Protein AF-A0A1S8TEP8-F1 (afdb_monomer_lite)

Organism: NCBI:txid29367

Foldseek 3Di:
DAEAEQPLFQDDPVVSVVVVVVVVVPADVVGAYEYEFAACPPVVVPNVHADDPDVQWHQDPNGIGHHDHPDDPGPYPHDD

Structure (mmCIF, N/CA/C/O backbone):
data_AF-A0A1S8TEP8-F1
#
_entry.id   AF-A0A1S8TEP8-F1
#
loop_
_atom_site.group_PDB
_atom_site.id
_atom_site.type_symbol
_atom_site.label_atom_id
_atom_site.label_alt_id
_atom_site.label_comp_id
_atom_site.label_asym_id
_atom_site.label_entity_id
_atom_site.label_seq_id
_atom_site.pdbx_PDB_ins_code
_atom_site.Cartn_x
_atom_site.Cartn_y
_atom_site.Cartn_z
_atom_site.occupancy
_atom_site.B_iso_or_equiv
_atom_site.auth_seq_id
_atom_site.auth_comp_id
_atom_site.auth_asym_id
_atom_site.auth_atom_id
_atom_site.pdbx_PDB_model_num
ATOM 1 N N . MET A 1 1 ? -13.837 -6.478 12.604 1.00 86.12 1 MET A N 1
ATOM 2 C CA . MET A 1 1 ? -12.501 -6.778 12.059 1.00 86.12 1 MET A CA 1
ATOM 3 C C . MET A 1 1 ? -12.603 -6.790 10.548 1.00 86.12 1 MET A C 1
ATOM 5 O O . MET A 1 1 ? -13.556 -7.366 10.038 1.00 86.12 1 MET A O 1
ATOM 9 N N . ILE A 1 2 ? -11.672 -6.137 9.860 1.00 89.88 2 ILE A N 1
ATOM 10 C CA . ILE A 1 2 ? -11.540 -6.155 8.399 1.00 89.88 2 ILE A CA 1
ATOM 11 C C . ILE A 1 2 ? -10.123 -6.630 8.075 1.00 89.88 2 ILE A C 1
ATOM 13 O O . ILE A 1 2 ? -9.164 -6.141 8.671 1.00 89.88 2 ILE A O 1
ATOM 17 N N . LEU A 1 3 ? -10.004 -7.580 7.149 1.00 90.44 3 LEU A N 1
ATOM 18 C CA . LEU A 1 3 ? -8.728 -8.065 6.630 1.00 90.44 3 LEU A CA 1
ATOM 19 C C . LEU A 1 3 ? -8.555 -7.553 5.199 1.00 90.44 3 LEU A C 1
ATOM 21 O O . LEU A 1 3 ? -9.403 -7.806 4.345 1.00 90.44 3 LEU A O 1
ATOM 25 N N . ALA A 1 4 ? -7.466 -6.837 4.947 1.00 88.94 4 ALA A N 1
ATOM 26 C CA . ALA A 1 4 ? -7.091 -6.352 3.627 1.00 88.94 4 ALA A CA 1
ATOM 27 C C . ALA A 1 4 ? -5.757 -6.979 3.220 1.00 88.94 4 ALA A C 1
ATOM 29 O O . ALA A 1 4 ? -4.681 -6.439 3.477 1.00 88.94 4 ALA A O 1
ATOM 30 N N . ASP A 1 5 ? -5.838 -8.163 2.628 1.00 90.19 5 ASP A N 1
ATOM 31 C CA . ASP A 1 5 ? -4.661 -8.916 2.233 1.00 90.19 5 ASP A CA 1
ATOM 32 C C . ASP A 1 5 ? -4.254 -8.598 0.794 1.00 90.19 5 ASP A C 1
ATOM 34 O O . ASP A 1 5 ? -4.966 -8.967 -0.138 1.00 90.19 5 ASP A O 1
ATOM 38 N N . LEU A 1 6 ? -3.140 -7.877 0.619 1.00 88.31 6 LEU A N 1
ATOM 39 C CA . LEU A 1 6 ? -2.567 -7.539 -0.687 1.00 88.31 6 LEU A CA 1
ATOM 40 C C . LEU A 1 6 ? -3.586 -6.924 -1.666 1.00 88.31 6 LEU A C 1
ATOM 42 O O . LEU A 1 6 ? -3.422 -7.000 -2.876 1.00 88.31 6 LEU A O 1
ATOM 46 N N . SER A 1 7 ? -4.624 -6.267 -1.153 1.00 91.50 7 SER A N 1
ATOM 47 C CA . SER A 1 7 ? -5.697 -5.681 -1.961 1.00 91.50 7 SER A CA 1
ATOM 48 C C . SER A 1 7 ? -5.599 -4.161 -2.063 1.00 91.50 7 SER A C 1
ATOM 50 O O . SER A 1 7 ? -6.043 -3.576 -3.045 1.00 91.50 7 SER A O 1
ATOM 52 N N . LEU A 1 8 ? -4.976 -3.506 -1.080 1.00 89.94 8 LEU A N 1
ATOM 53 C CA . LEU A 1 8 ? -4.848 -2.044 -1.052 1.00 89.94 8 LEU A CA 1
ATOM 54 C C . LEU A 1 8 ? -3.700 -1.518 -1.919 1.00 89.94 8 LEU A C 1
ATOM 56 O O . LEU A 1 8 ? -3.698 -0.347 -2.280 1.00 89.94 8 LEU A O 1
ATOM 60 N N . HIS A 1 9 ? -2.729 -2.362 -2.265 1.00 87.38 9 HIS A N 1
ATOM 61 C CA . HIS A 1 9 ? -1.515 -1.929 -2.954 1.00 87.38 9 HIS A CA 1
ATOM 62 C C . HIS A 1 9 ? -1.700 -1.717 -4.468 1.00 87.38 9 HIS A C 1
ATOM 64 O O . HIS A 1 9 ? -0.751 -1.339 -5.136 1.00 87.38 9 HIS A O 1
ATOM 70 N N . TYR A 1 10 ? -2.893 -1.922 -5.028 1.00 91.81 10 TYR A N 1
ATOM 71 C CA . TYR A 1 10 ? -3.176 -1.626 -6.442 1.00 91.81 10 TYR A CA 1
ATOM 72 C C . TYR A 1 10 ? -3.560 -0.164 -6.689 1.00 91.81 10 TYR A C 1
ATOM 74 O O . TYR A 1 10 ? -3.666 0.272 -7.834 1.00 91.81 10 TYR A O 1
ATOM 82 N N . PHE A 1 11 ? -3.788 0.593 -5.617 1.00 92.81 11 PHE A N 1
ATOM 83 C CA . PHE A 1 11 ? -4.281 1.958 -5.684 1.00 92.81 11 PHE A CA 1
ATOM 84 C C . PHE A 1 11 ? -3.166 2.963 -5.416 1.00 92.81 11 PHE A C 1
ATOM 86 O O . PHE A 1 11 ? -2.255 2.707 -4.624 1.00 92.81 11 PHE A O 1
ATOM 93 N N . ASP A 1 12 ? -3.286 4.143 -6.022 1.00 92.44 12 ASP A N 1
ATOM 94 C CA . ASP A 1 12 ? -2.441 5.288 -5.700 1.00 92.44 12 ASP A CA 1
ATOM 95 C C . ASP A 1 12 ? -2.618 5.724 -4.228 1.00 92.44 12 ASP A C 1
ATOM 97 O O . ASP A 1 12 ? -3.507 5.269 -3.493 1.00 92.44 12 ASP A O 1
ATOM 101 N N . ASN A 1 13 ? -1.771 6.645 -3.771 1.00 89.00 13 ASN A N 1
ATOM 102 C CA . ASN A 1 13 ? -1.766 7.104 -2.382 1.00 89.00 13 ASN A CA 1
ATOM 103 C C . ASN A 1 13 ? -3.067 7.819 -1.967 1.00 89.00 13 ASN A C 1
ATOM 105 O O . ASN A 1 13 ? -3.534 7.656 -0.836 1.00 89.00 13 ASN A O 1
ATOM 109 N N . ARG A 1 14 ? -3.656 8.634 -2.851 1.00 92.19 14 ARG A N 1
ATOM 110 C CA . ARG A 1 14 ? -4.893 9.379 -2.568 1.00 92.19 14 ARG A CA 1
ATOM 111 C C . ARG A 1 14 ? -6.064 8.411 -2.437 1.00 92.19 14 ARG A C 1
ATOM 113 O O . ARG A 1 14 ? -6.820 8.488 -1.468 1.00 92.19 14 ARG A O 1
ATOM 120 N N . THR A 1 15 ? -6.178 7.482 -3.374 1.00 95.12 15 THR A N 1
ATOM 121 C CA . THR A 1 15 ? -7.208 6.449 -3.419 1.00 95.12 15 THR A CA 1
ATOM 122 C C . THR A 1 15 ? -7.080 5.504 -2.224 1.00 95.12 15 THR A C 1
ATOM 124 O O . THR A 1 15 ? -8.059 5.302 -1.507 1.00 95.12 15 THR A O 1
ATOM 127 N N . THR A 1 16 ? -5.868 5.035 -1.903 1.00 91.81 16 THR A N 1
ATOM 128 C CA . THR A 1 16 ? -5.605 4.200 -0.716 1.00 91.81 16 THR A CA 1
ATOM 129 C C . THR A 1 16 ? -6.042 4.895 0.577 1.00 91.81 16 THR A C 1
ATOM 131 O O . THR A 1 16 ? -6.737 4.299 1.402 1.00 91.81 16 THR A O 1
ATOM 134 N N . LYS A 1 17 ? -5.700 6.180 0.759 1.00 89.81 17 LYS A N 1
ATOM 135 C CA . LYS A 1 17 ? -6.122 6.967 1.934 1.00 89.81 17 LYS A CA 1
ATOM 136 C C . LYS A 1 17 ? -7.639 7.105 2.032 1.00 89.81 17 LYS A C 1
ATOM 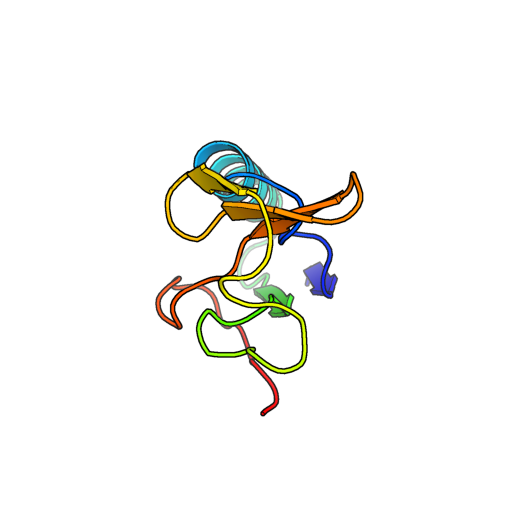138 O O . LYS A 1 17 ? -8.184 6.999 3.130 1.00 89.81 17 LYS A O 1
ATOM 143 N N . ASN A 1 18 ? -8.316 7.323 0.906 1.00 94.75 18 ASN A N 1
ATOM 144 C CA . ASN A 1 18 ? -9.774 7.400 0.867 1.00 94.75 18 ASN A CA 1
ATOM 145 C C . ASN A 1 18 ? -10.417 6.060 1.250 1.00 94.75 18 ASN A C 1
ATOM 147 O O . ASN A 1 18 ? -11.326 6.047 2.075 1.00 94.75 18 ASN A O 1
ATOM 151 N N . ILE A 1 19 ? -9.903 4.937 0.738 1.00 93.75 19 ILE A N 1
ATOM 152 C CA . ILE A 1 19 ? -10.376 3.593 1.104 1.00 93.75 19 ILE A CA 1
ATOM 153 C C . ILE A 1 19 ? -10.200 3.351 2.608 1.00 93.75 19 ILE A C 1
ATOM 155 O O . ILE A 1 19 ? -11.144 2.949 3.284 1.00 93.75 19 ILE A O 1
ATOM 159 N N . VAL A 1 20 ? -9.021 3.647 3.164 1.00 90.81 20 VAL A N 1
ATOM 160 C CA . VAL A 1 20 ? -8.757 3.485 4.606 1.00 90.81 20 VAL A CA 1
ATOM 161 C C . VAL A 1 20 ? -9.677 4.376 5.449 1.00 90.81 20 VAL A C 1
ATOM 163 O O . VAL A 1 20 ? -10.155 3.946 6.501 1.00 90.81 20 VAL A O 1
ATOM 166 N N . LYS A 1 21 ? -9.977 5.596 4.988 1.00 91.62 21 LYS A N 1
ATOM 167 C CA . LYS A 1 21 ? -10.937 6.494 5.644 1.00 91.62 21 LYS A CA 1
ATOM 168 C C . LYS A 1 21 ? -12.351 5.907 5.650 1.00 91.62 21 LYS A C 1
ATOM 170 O O . LYS A 1 21 ? -13.005 5.945 6.691 1.00 91.62 21 LYS A O 1
ATOM 175 N N . GLU A 1 22 ? -12.799 5.330 4.538 1.00 95.62 22 GLU A N 1
ATOM 176 C CA . GLU A 1 22 ? -14.112 4.684 4.454 1.00 95.62 22 GLU A CA 1
ATOM 177 C C . GLU A 1 22 ? -14.192 3.416 5.305 1.00 95.62 22 GLU A C 1
ATOM 179 O O . GLU A 1 22 ? -15.177 3.224 6.015 1.00 95.62 22 GLU A O 1
ATOM 184 N N . ILE A 1 23 ? -13.128 2.606 5.338 1.00 91.94 23 ILE A N 1
ATOM 185 C CA . ILE A 1 23 ? -13.013 1.467 6.258 1.00 91.94 23 ILE A CA 1
ATOM 186 C C . ILE A 1 23 ? -13.157 1.949 7.706 1.00 91.94 23 ILE A C 1
ATOM 188 O O . ILE A 1 23 ? -13.971 1.419 8.460 1.00 91.94 23 ILE A O 1
ATOM 192 N N . ARG A 1 24 ? -12.423 3.000 8.091 1.00 89.12 24 ARG A N 1
ATOM 193 C CA . ARG A 1 24 ? -12.516 3.592 9.432 1.00 89.12 24 ARG A CA 1
ATOM 194 C C . ARG A 1 24 ? -13.926 4.099 9.750 1.00 89.12 24 ARG A C 1
ATOM 196 O O . ARG A 1 24 ? -14.352 3.955 10.889 1.00 89.12 24 ARG A O 1
ATOM 203 N N . ARG A 1 25 ? -14.647 4.670 8.778 1.00 94.19 25 ARG A N 1
ATOM 204 C CA . ARG A 1 25 ? -16.020 5.172 8.963 1.00 94.19 25 ARG A CA 1
ATOM 205 C C . ARG A 1 25 ? -17.012 4.061 9.322 1.00 94.19 25 ARG A C 1
ATOM 207 O O . ARG A 1 25 ? -17.949 4.322 10.069 1.00 94.19 25 ARG A O 1
ATOM 214 N N . VAL A 1 26 ? -16.831 2.853 8.783 1.00 94.19 26 VAL A N 1
ATOM 215 C CA . VAL A 1 26 ? -17.761 1.722 8.980 1.00 94.19 26 VAL A CA 1
ATOM 216 C C . VAL A 1 26 ? -17.326 0.739 10.071 1.00 94.19 26 VAL A C 1
ATOM 218 O O . VAL A 1 26 ? -18.097 -0.147 10.443 1.00 94.19 26 VAL A O 1
ATOM 221 N N . LEU A 1 27 ? -16.103 0.865 10.593 1.00 91.00 27 LEU A N 1
ATOM 222 C CA . LEU A 1 27 ? -15.646 0.054 11.716 1.00 91.00 27 LEU A CA 1
ATOM 223 C C . LEU A 1 27 ? -16.455 0.385 12.978 1.00 91.00 27 LEU A C 1
ATOM 225 O O . LEU A 1 27 ? -16.648 1.544 13.339 1.00 91.00 27 LEU A O 1
ATOM 229 N N . LYS A 1 28 ? -16.902 -0.664 13.674 1.00 91.50 28 LYS A N 1
ATOM 230 C CA . LYS A 1 28 ? -17.468 -0.549 15.024 1.00 91.50 28 LYS A CA 1
ATOM 231 C C . LYS A 1 28 ? -16.400 -0.021 16.000 1.00 91.50 28 LYS A C 1
ATOM 233 O O . LYS A 1 28 ? -15.210 -0.184 15.710 1.00 91.50 28 LYS A O 1
ATOM 238 N N . PRO A 1 29 ? -16.791 0.538 17.162 1.00 89.12 29 PRO A N 1
ATOM 239 C CA . PRO A 1 29 ? -15.857 0.770 18.265 1.00 89.12 29 PRO A CA 1
ATOM 240 C C . PRO A 1 29 ? -15.004 -0.480 18.530 1.00 89.12 29 PRO A C 1
ATOM 242 O O . PRO A 1 29 ? -15.512 -1.597 18.421 1.00 89.12 29 PRO A O 1
ATOM 245 N N . GLU A 1 30 ? -13.710 -0.293 18.794 1.00 87.69 30 GLU A N 1
ATOM 246 C CA . GLU A 1 30 ? -12.704 -1.367 18.936 1.00 87.69 30 GLU A CA 1
ATOM 247 C C . GLU A 1 30 ? -12.490 -2.259 17.692 1.00 87.69 30 GLU A C 1
ATOM 249 O O . GLU A 1 30 ? -11.781 -3.265 17.725 1.00 87.69 30 GLU A O 1
ATOM 254 N N . GLY A 1 31 ? -13.077 -1.905 16.547 1.00 88.06 31 GLY A N 1
ATOM 255 C CA . GLY A 1 31 ? -12.850 -2.599 15.289 1.00 88.06 31 GLY A CA 1
ATOM 256 C C . GLY A 1 31 ? -11.449 -2.335 14.732 1.00 88.06 31 GLY A C 1
ATOM 257 O O . GLY A 1 31 ? -11.031 -1.188 14.596 1.00 88.06 31 GLY A O 1
ATOM 258 N N . CYS A 1 32 ? -10.748 -3.395 14.326 1.00 88.19 32 CYS A N 1
ATOM 259 C CA . CYS A 1 32 ? -9.446 -3.293 13.669 1.00 88.19 32 CYS A CA 1
ATOM 260 C C . CYS A 1 32 ? -9.517 -3.533 12.151 1.00 88.19 32 CYS A C 1
ATOM 262 O O . CYS A 1 32 ? -10.335 -4.324 11.659 1.00 88.19 32 CYS A O 1
ATOM 264 N N . LEU A 1 33 ? -8.614 -2.865 11.430 1.00 87.81 33 LEU A N 1
ATOM 265 C CA . LEU A 1 33 ? -8.184 -3.214 10.079 1.00 87.81 33 LEU A CA 1
ATOM 266 C C . LEU A 1 33 ? -6.793 -3.842 10.187 1.00 87.81 33 LEU A C 1
ATOM 268 O O . LEU A 1 33 ? -5.880 -3.205 10.708 1.00 87.81 33 LEU A O 1
ATOM 272 N N . ILE A 1 34 ? -6.641 -5.055 9.668 1.00 87.81 34 ILE A N 1
ATOM 273 C CA . ILE A 1 34 ? -5.345 -5.712 9.493 1.00 87.81 34 ILE A CA 1
ATOM 274 C C . ILE A 1 34 ? -5.059 -5.718 7.996 1.00 87.81 34 ILE A C 1
ATOM 276 O O . ILE A 1 34 ? -5.849 -6.252 7.218 1.00 87.81 34 ILE A O 1
ATOM 280 N N . GLY A 1 35 ? -3.961 -5.088 7.589 1.00 85.88 35 GLY A N 1
ATOM 281 C CA . GLY A 1 35 ? -3.575 -4.981 6.185 1.00 85.88 35 GLY A CA 1
ATOM 282 C C . GLY A 1 35 ? -2.201 -5.583 5.926 1.00 85.88 35 GLY A C 1
ATOM 283 O O . GLY A 1 35 ? -1.282 -5.330 6.702 1.00 85.88 35 GLY A O 1
ATOM 284 N N . ARG A 1 36 ? -2.051 -6.323 4.823 1.00 87.50 36 ARG A N 1
ATOM 285 C CA . ARG A 1 36 ? -0.742 -6.653 4.235 1.00 87.50 36 ARG A CA 1
ATOM 286 C C . ARG A 1 36 ? -0.578 -5.880 2.933 1.00 87.50 36 ARG A C 1
ATOM 288 O O . ARG A 1 36 ? -1.484 -5.860 2.102 1.00 87.50 36 ARG A O 1
ATOM 295 N N . VAL A 1 37 ? 0.569 -5.236 2.768 1.00 87.38 37 VAL A N 1
ATOM 296 C CA . VAL A 1 37 ? 0.906 -4.421 1.596 1.00 87.38 37 VAL A CA 1
ATOM 297 C C . VAL A 1 37 ? 2.360 -4.651 1.207 1.00 87.38 37 VAL A C 1
ATOM 299 O O . VAL A 1 37 ? 3.163 -5.031 2.059 1.00 87.38 37 VAL A O 1
ATOM 302 N N . ASN A 1 38 ? 2.702 -4.377 -0.052 1.00 89.25 38 ASN A N 1
ATOM 303 C CA . ASN A 1 38 ? 4.077 -4.514 -0.518 1.00 89.25 38 ASN A CA 1
ATOM 304 C C . ASN A 1 38 ? 4.956 -3.422 0.104 1.00 89.25 38 ASN A C 1
ATOM 306 O O . ASN A 1 38 ? 4.568 -2.253 0.184 1.00 89.25 38 ASN A O 1
ATOM 310 N N . SER A 1 39 ? 6.147 -3.808 0.549 1.00 88.38 39 SER A N 1
ATOM 311 C CA . SER A 1 39 ? 7.133 -2.906 1.150 1.00 88.38 39 SER A CA 1
ATOM 312 C C . SER A 1 39 ? 7.988 -2.248 0.072 1.00 88.38 39 SER A C 1
ATOM 314 O O . SER A 1 39 ? 8.350 -2.895 -0.900 1.00 88.38 39 SER A O 1
ATOM 316 N N . ILE A 1 40 ? 8.428 -1.002 0.264 1.00 89.94 40 ILE A N 1
ATOM 317 C CA . ILE A 1 40 ? 9.432 -0.389 -0.638 1.00 89.94 40 ILE A CA 1
ATOM 318 C C . ILE A 1 40 ? 10.765 -1.149 -0.705 1.00 89.94 40 ILE A C 1
ATOM 320 O O . ILE A 1 40 ? 11.551 -0.917 -1.614 1.00 89.94 40 ILE A O 1
ATOM 324 N N . ASN A 1 41 ? 11.018 -2.041 0.252 1.00 89.06 41 ASN A N 1
ATOM 325 C CA . ASN A 1 41 ? 12.208 -2.889 0.277 1.00 89.06 41 ASN A CA 1
ATOM 326 C C . ASN A 1 41 ? 11.955 -4.263 -0.360 1.00 89.06 41 ASN A C 1
ATOM 328 O O . ASN A 1 41 ? 12.799 -5.150 -0.256 1.00 89.06 41 ASN A O 1
ATOM 332 N N . ASP A 1 42 ? 10.785 -4.468 -0.964 1.00 86.25 42 ASP A N 1
ATOM 333 C CA . ASP A 1 42 ? 10.391 -5.741 -1.548 1.00 86.25 42 ASP A CA 1
ATOM 334 C C . ASP A 1 42 ? 10.891 -5.887 -2.995 1.00 86.25 42 ASP A C 1
ATOM 336 O O . ASP A 1 42 ? 10.129 -5.952 -3.963 1.00 86.25 42 ASP A O 1
ATOM 340 N N . PHE A 1 43 ? 12.215 -5.867 -3.150 1.00 84.81 43 PHE A N 1
ATOM 341 C CA . PHE A 1 43 ? 12.871 -5.900 -4.460 1.00 84.81 43 PHE A CA 1
ATOM 342 C C . PHE A 1 43 ? 12.608 -7.211 -5.211 1.00 84.81 43 PHE A C 1
ATOM 344 O O . PHE A 1 43 ? 12.493 -7.202 -6.433 1.00 84.81 43 PHE A O 1
ATOM 351 N N . ASN A 1 44 ? 12.432 -8.321 -4.485 1.00 84.44 44 ASN A N 1
ATOM 352 C CA . ASN A 1 44 ? 12.113 -9.625 -5.074 1.00 84.44 44 ASN A CA 1
ATOM 353 C C . ASN A 1 44 ? 10.736 -9.640 -5.750 1.00 84.44 44 ASN A C 1
ATOM 355 O O . ASN A 1 44 ? 10.535 -10.375 -6.713 1.00 84.44 44 ASN A O 1
ATOM 359 N N . PHE A 1 45 ? 9.803 -8.810 -5.276 1.00 81.19 45 PHE A N 1
ATOM 360 C CA . PHE A 1 45 ? 8.462 -8.676 -5.846 1.00 81.19 45 PHE A CA 1
ATOM 361 C C . PHE A 1 45 ? 8.272 -7.364 -6.628 1.00 81.19 45 PHE A C 1
ATOM 363 O O . PHE A 1 45 ? 7.142 -6.955 -6.922 1.00 81.19 45 PHE A O 1
ATOM 370 N N . GLY A 1 46 ? 9.380 -6.738 -7.041 1.00 84.50 46 GLY A N 1
ATOM 371 C CA . GLY A 1 46 ? 9.389 -5.665 -8.032 1.00 84.50 46 GLY A CA 1
ATOM 372 C C . GLY A 1 46 ? 9.337 -4.247 -7.469 1.00 84.50 46 GLY A C 1
ATOM 373 O O . GLY A 1 46 ? 8.947 -3.335 -8.200 1.00 84.50 46 GLY A O 1
ATOM 374 N N . ALA A 1 47 ? 9.709 -4.030 -6.203 1.00 87.94 47 ALA A N 1
ATOM 375 C CA . ALA A 1 47 ? 9.884 -2.675 -5.686 1.00 87.94 47 ALA A CA 1
ATOM 376 C C . 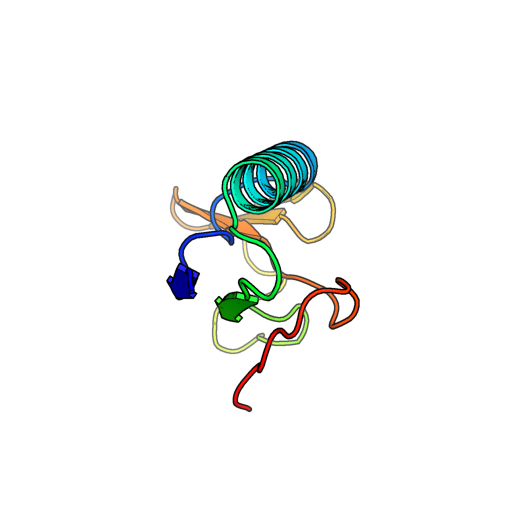ALA A 1 47 ? 10.913 -1.908 -6.534 1.00 87.94 47 ALA A C 1
ATOM 378 O O . ALA A 1 47 ? 12.035 -2.370 -6.738 1.00 87.94 47 ALA A O 1
ATOM 379 N N . GLY A 1 48 ? 10.522 -0.738 -7.044 1.00 89.06 48 GLY A N 1
ATOM 380 C CA . GLY A 1 48 ? 11.364 0.074 -7.928 1.00 89.06 48 GLY A CA 1
ATOM 381 C C . GLY A 1 48 ? 11.431 -0.405 -9.383 1.00 89.06 48 GLY A C 1
ATOM 382 O O . GLY A 1 48 ? 12.130 0.211 -10.184 1.00 89.06 48 GLY A O 1
ATOM 383 N N . CYS A 1 49 ? 10.718 -1.473 -9.751 1.00 91.31 49 CYS A N 1
ATOM 384 C CA . CYS A 1 49 ? 10.648 -1.958 -11.128 1.00 91.31 49 CYS A CA 1
ATOM 385 C C . CYS A 1 49 ? 9.434 -1.381 -11.869 1.00 91.31 49 CYS A C 1
ATOM 387 O O . CYS A 1 49 ? 8.373 -1.177 -11.282 1.00 91.31 49 CYS A O 1
ATOM 389 N N . GLY A 1 50 ? 9.567 -1.204 -13.187 1.00 93.56 50 GLY A N 1
ATOM 390 C CA . GLY A 1 50 ? 8.506 -0.683 -14.054 1.00 93.56 50 GLY A CA 1
ATOM 391 C C . GLY A 1 50 ? 8.532 0.837 -14.200 1.00 93.56 50 GLY A C 1
ATOM 392 O O . GLY A 1 50 ? 9.500 1.506 -13.841 1.00 93.56 50 GLY A O 1
ATOM 393 N N . ARG A 1 51 ? 7.463 1.394 -14.776 1.00 96.25 51 ARG A N 1
ATOM 394 C CA . ARG A 1 51 ? 7.331 2.844 -14.954 1.00 96.25 51 ARG A CA 1
ATOM 395 C C . ARG A 1 51 ? 6.758 3.459 -13.686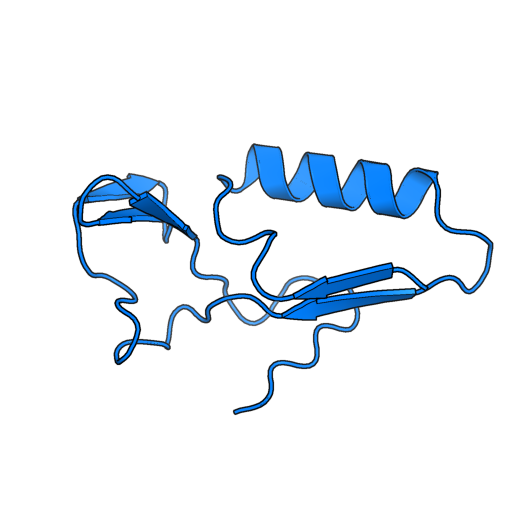 1.00 96.25 51 ARG A C 1
ATOM 397 O O . ARG A 1 51 ? 5.600 3.2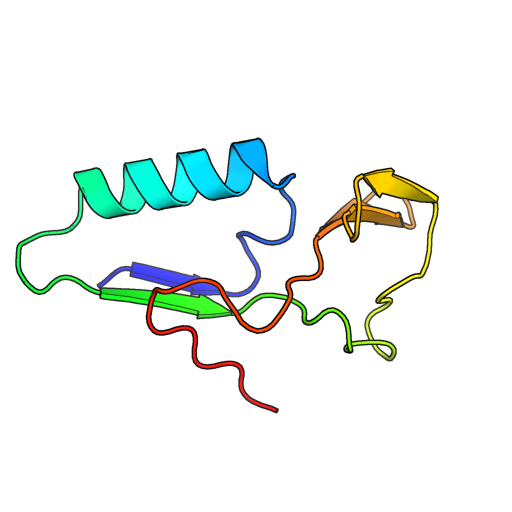07 -13.366 1.00 96.25 51 ARG A O 1
ATOM 404 N N . GLU A 1 52 ? 7.529 4.303 -13.011 1.00 95.75 52 GLU A N 1
ATOM 405 C CA . GLU A 1 52 ? 7.022 5.081 -11.880 1.00 95.75 52 GLU A CA 1
ATOM 406 C C . GLU A 1 52 ? 6.005 6.125 -12.368 1.00 95.75 52 GLU A C 1
ATOM 408 O O . GLU A 1 52 ? 6.285 6.924 -13.265 1.00 95.75 52 GLU A O 1
ATOM 413 N N . ILE A 1 53 ? 4.796 6.069 -11.814 1.00 96.38 53 ILE A N 1
ATOM 414 C CA . ILE A 1 53 ? 3.691 6.992 -12.104 1.00 96.38 53 ILE A CA 1
ATOM 415 C C . ILE A 1 53 ? 3.630 8.069 -11.020 1.00 96.38 53 ILE A C 1
ATOM 417 O O . ILE A 1 53 ? 3.474 9.250 -11.316 1.00 96.38 53 ILE A O 1
ATOM 421 N N . GLU A 1 54 ? 3.810 7.652 -9.767 1.00 94.00 54 GLU A N 1
ATOM 422 C CA . GLU A 1 54 ? 3.980 8.503 -8.591 1.00 94.00 54 GLU A CA 1
ATOM 423 C C . GLU A 1 54 ? 5.020 7.862 -7.669 1.00 94.00 54 GLU A C 1
ATOM 425 O O . GLU A 1 54 ? 5.338 6.687 -7.828 1.00 94.00 54 GLU A O 1
ATOM 430 N N . LYS A 1 55 ? 5.522 8.599 -6.670 1.00 92.94 55 LYS A N 1
ATOM 431 C CA . LYS A 1 55 ? 6.529 8.076 -5.738 1.00 92.94 55 LYS A CA 1
ATOM 432 C C . LYS A 1 55 ? 6.093 6.736 -5.130 1.00 92.94 55 LYS A C 1
ATOM 434 O O . LYS A 1 55 ? 5.128 6.695 -4.364 1.00 92.94 55 LYS A O 1
ATOM 439 N N . ASN A 1 56 ? 6.862 5.686 -5.405 1.00 91.75 56 ASN A N 1
ATOM 440 C CA . ASN A 1 56 ? 6.608 4.298 -5.012 1.00 91.75 56 ASN A CA 1
ATOM 441 C C . ASN A 1 56 ? 5.336 3.649 -5.610 1.00 91.75 56 ASN A C 1
ATOM 443 O O . ASN A 1 56 ? 4.860 2.650 -5.071 1.00 91.75 56 ASN A O 1
ATOM 447 N N . PHE A 1 57 ? 4.773 4.189 -6.691 1.00 94.56 57 PHE A N 1
ATOM 448 C CA . PHE A 1 57 ? 3.625 3.635 -7.412 1.00 94.56 57 PHE A CA 1
ATOM 449 C C . PHE A 1 57 ? 3.993 3.408 -8.876 1.00 94.56 57 PHE A C 1
ATOM 451 O O . PHE A 1 57 ? 4.253 4.356 -9.621 1.00 94.56 57 PHE A O 1
ATOM 458 N N . TYR A 1 58 ? 4.016 2.146 -9.290 1.00 95.00 58 TYR A N 1
ATOM 459 C CA . TYR A 1 58 ? 4.588 1.717 -10.561 1.00 95.00 58 TYR A CA 1
ATOM 460 C C . TYR A 1 58 ? 3.554 1.026 -11.439 1.00 95.00 58 TYR A C 1
ATOM 462 O O . TYR A 1 58 ? 2.681 0.315 -10.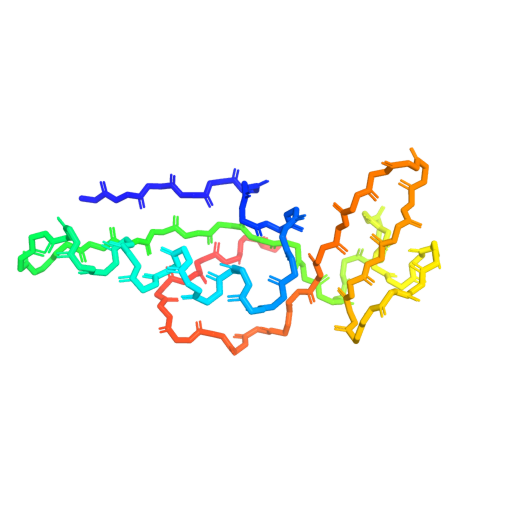947 1.00 95.00 58 TYR A O 1
ATOM 470 N N . LEU A 1 59 ? 3.690 1.204 -12.750 1.00 95.38 59 LEU A N 1
ATOM 471 C CA . LEU A 1 59 ? 3.042 0.386 -13.765 1.00 95.38 59 LEU A CA 1
ATOM 472 C C . LEU A 1 59 ? 4.052 -0.647 -14.277 1.00 95.38 59 LEU A C 1
ATOM 474 O O . LEU A 1 59 ? 5.025 -0.294 -14.952 1.00 95.38 59 LEU A O 1
ATOM 478 N N . THR A 1 60 ? 3.790 -1.917 -13.984 1.00 92.19 60 THR A N 1
ATOM 479 C CA . THR A 1 60 ? 4.648 -3.052 -14.342 1.00 92.19 60 THR A CA 1
ATOM 480 C C . THR A 1 60 ? 3.796 -4.103 -15.030 1.00 92.19 60 THR A C 1
ATOM 482 O O . THR A 1 60 ? 2.810 -4.559 -14.461 1.00 92.19 60 THR A O 1
ATOM 485 N N . GLU A 1 61 ? 4.146 -4.454 -16.270 1.00 91.50 61 GLU A N 1
ATOM 486 C CA . GLU A 1 61 ? 3.420 -5.462 -17.068 1.00 91.50 61 GLU A CA 1
ATOM 487 C C . GLU A 1 61 ? 1.904 -5.191 -17.177 1.00 91.50 61 GLU A C 1
ATOM 489 O O . GLU A 1 61 ? 1.079 -6.097 -17.148 1.00 91.50 61 GLU A O 1
ATOM 494 N N . GLY A 1 62 ? 1.516 -3.914 -17.275 1.00 93.38 62 GLY A N 1
ATOM 495 C CA . GLY A 1 62 ? 0.107 -3.506 -17.356 1.00 93.38 62 GLY A CA 1
ATOM 496 C C . GLY A 1 62 ? -0.635 -3.480 -16.014 1.00 93.38 62 GLY A C 1
ATOM 497 O O . GLY A 1 62 ? -1.809 -3.118 -15.986 1.00 93.38 62 GLY A O 1
ATOM 498 N N . VAL A 1 63 ? 0.034 -3.801 -14.903 1.00 91.69 63 VAL A N 1
ATOM 499 C CA . VAL A 1 63 ? -0.539 -3.800 -13.551 1.00 91.69 63 VAL A CA 1
ATOM 500 C C . VAL A 1 63 ? 0.056 -2.673 -12.712 1.00 91.69 63 VAL A C 1
ATOM 502 O O . VAL A 1 63 ? 1.270 -2.469 -12.678 1.00 91.69 63 VAL A O 1
ATOM 505 N N . TYR A 1 64 ? -0.807 -1.954 -12.001 1.00 94.06 64 TYR A N 1
ATOM 506 C CA . TYR A 1 64 ? -0.407 -0.917 -11.055 1.00 94.06 64 TYR A CA 1
ATOM 507 C C . TYR A 1 64 ? -0.029 -1.513 -9.697 1.00 94.06 64 TYR A C 1
ATOM 509 O O . TYR A 1 64 ? -0.764 -2.341 -9.166 1.00 94.06 64 TYR A O 1
ATOM 517 N N . LYS A 1 65 ? 1.094 -1.089 -9.111 1.00 92.19 65 LYS A N 1
ATOM 518 C CA . LYS A 1 65 ? 1.569 -1.560 -7.802 1.00 92.19 65 LYS A CA 1
ATOM 519 C C . LYS A 1 65 ? 2.166 -0.422 -6.979 1.00 92.19 65 LYS A C 1
ATOM 521 O O . LYS A 1 65 ? 3.110 0.239 -7.401 1.00 92.19 65 LYS A O 1
ATOM 526 N N . SER A 1 66 ? 1.636 -0.237 -5.780 1.00 90.88 66 SER A N 1
ATOM 527 C CA . SER A 1 66 ? 2.122 0.663 -4.739 1.00 90.88 66 SER A CA 1
ATOM 528 C C . SER A 1 66 ? 3.000 -0.094 -3.753 1.00 90.88 66 SER A C 1
ATOM 530 O O . SER A 1 66 ? 2.623 -1.153 -3.253 1.00 90.88 66 SER A O 1
ATOM 532 N N . PHE A 1 67 ? 4.132 0.498 -3.400 1.00 89.19 67 PHE A N 1
ATOM 533 C CA . PHE A 1 67 ? 5.021 0.005 -2.359 1.00 89.19 67 PHE A CA 1
ATOM 534 C C . PHE A 1 67 ? 5.079 1.017 -1.218 1.00 89.19 67 PHE A C 1
ATOM 536 O O . PHE A 1 67 ? 5.306 2.213 -1.416 1.00 89.19 67 PHE A O 1
ATOM 543 N N . LEU A 1 68 ? 4.830 0.557 0.003 1.00 83.69 68 LEU A N 1
ATOM 544 C CA . LEU A 1 68 ? 4.649 1.437 1.147 1.00 83.69 68 LEU A CA 1
ATOM 545 C C . LEU A 1 68 ? 5.869 1.430 2.064 1.00 83.69 68 LEU A C 1
ATOM 547 O O . LEU A 1 68 ? 6.481 0.402 2.358 1.00 83.69 68 LEU A O 1
ATOM 551 N N . LEU A 1 69 ? 6.204 2.623 2.552 1.00 77.19 69 LEU A N 1
ATOM 552 C CA . LEU A 1 69 ? 7.086 2.794 3.698 1.00 77.19 69 LEU A CA 1
ATOM 553 C C . LEU A 1 69 ? 6.365 2.270 4.943 1.00 77.19 69 LEU A C 1
ATOM 555 O O . LEU A 1 69 ? 5.172 2.510 5.114 1.00 77.19 69 LEU A O 1
ATOM 559 N N . LYS A 1 70 ? 7.107 1.638 5.857 1.00 61.69 70 LYS A N 1
ATOM 560 C CA . LYS A 1 70 ? 6.634 1.003 7.109 1.00 61.69 70 LYS A CA 1
ATOM 561 C C . LYS A 1 70 ? 5.848 1.923 8.077 1.00 61.69 70 LYS A C 1
ATOM 563 O O . LYS A 1 70 ? 5.513 1.510 9.180 1.00 61.69 70 LYS A O 1
ATOM 568 N N . LYS A 1 71 ? 5.568 3.176 7.704 1.00 47.22 71 LYS A N 1
ATOM 569 C CA . L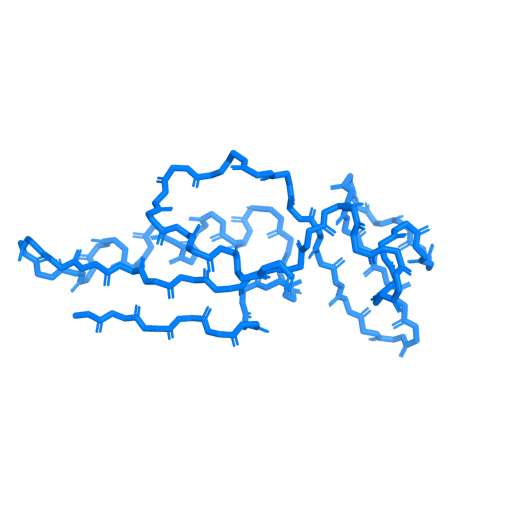YS A 1 71 ? 4.840 4.179 8.489 1.00 47.22 71 LYS A CA 1
ATOM 570 C C . LYS A 1 71 ? 3.496 4.518 7.842 1.00 47.22 71 LYS A C 1
ATOM 572 O O . LYS A 1 71 ? 3.345 5.583 7.252 1.00 47.22 71 LYS A O 1
ATOM 577 N N . ILE A 1 72 ? 2.499 3.657 8.019 1.00 46.47 72 ILE A N 1
ATOM 578 C CA . ILE A 1 72 ? 1.100 4.096 8.051 1.00 46.47 72 ILE A CA 1
ATOM 579 C C . ILE A 1 72 ? 0.483 3.530 9.330 1.00 46.47 72 ILE A C 1
ATOM 581 O O . ILE A 1 72 ? 0.445 2.323 9.534 1.00 46.47 72 ILE A O 1
ATOM 585 N N . TYR A 1 73 ? 0.072 4.432 10.223 1.00 46.66 73 TYR A N 1
ATOM 586 C CA . TYR A 1 73 ? -0.494 4.140 11.538 1.00 46.66 73 TYR A CA 1
ATOM 587 C C . TYR A 1 73 ? -1.892 3.525 11.422 1.00 46.66 73 TYR A C 1
ATOM 589 O O . TYR A 1 73 ? -2.889 4.230 11.495 1.00 46.66 73 TYR A O 1
ATOM 597 N N . VAL A 1 74 ? -1.941 2.212 11.244 1.00 45.94 74 VAL A N 1
ATOM 598 C CA . VAL A 1 74 ? -2.977 1.254 11.667 1.00 45.94 74 VAL A CA 1
ATOM 599 C C . VAL A 1 74 ? -2.203 -0.064 11.799 1.00 45.94 74 VAL A C 1
ATOM 601 O O . VAL A 1 74 ? -1.244 -0.230 11.055 1.00 45.94 74 VAL A O 1
ATOM 604 N N . PHE A 1 75 ? -2.498 -0.953 12.752 1.00 46.16 75 PHE A N 1
ATOM 605 C CA . PHE A 1 75 ? -1.706 -2.174 12.997 1.00 46.16 75 PHE A CA 1
ATOM 606 C C . PHE A 1 75 ? -1.576 -3.058 11.730 1.00 46.16 75 PHE A C 1
ATOM 608 O O . PHE A 1 75 ? -2.383 -3.944 11.466 1.00 46.16 75 PHE A O 1
ATOM 615 N N . ILE A 1 76 ? -0.542 -2.783 10.934 1.00 49.56 76 ILE A N 1
ATOM 616 C CA . ILE A 1 76 ? -0.121 -3.486 9.724 1.00 49.56 76 ILE A CA 1
ATOM 617 C C . ILE A 1 76 ? 0.977 -4.440 10.189 1.00 49.56 76 ILE A C 1
ATOM 619 O O . ILE A 1 76 ? 2.117 -4.030 10.417 1.00 49.56 76 ILE A O 1
ATOM 623 N N . LEU A 1 77 ? 0.632 -5.712 10.383 1.00 39.97 77 LEU A N 1
ATOM 624 C CA . LEU A 1 77 ? 1.630 -6.757 10.577 1.00 39.97 77 LEU A CA 1
ATOM 625 C C . LEU A 1 77 ? 2.178 -7.131 9.193 1.00 39.97 77 LEU A C 1
ATOM 627 O O . LEU A 1 77 ? 1.588 -7.936 8.477 1.00 39.97 77 LEU A O 1
ATOM 631 N N . VAL A 1 78 ? 3.293 -6.513 8.798 1.00 38.75 78 VAL A N 1
ATOM 632 C CA . VAL A 1 78 ? 4.108 -7.020 7.686 1.00 38.75 78 VAL A CA 1
ATOM 633 C C . VAL A 1 78 ? 4.862 -8.235 8.222 1.00 38.75 78 VAL A C 1
ATOM 635 O O . VAL A 1 78 ? 5.743 -8.082 9.067 1.00 38.75 78 VAL A O 1
ATOM 638 N N . ILE A 1 79 ? 4.473 -9.432 7.784 1.00 32.62 79 ILE A N 1
ATOM 639 C CA . ILE A 1 79 ? 5.290 -10.636 7.963 1.00 32.62 79 ILE A CA 1
ATOM 640 C C . ILE A 1 79 ? 6.473 -10.506 6.994 1.00 32.62 79 ILE A C 1
ATOM 642 O O . ILE A 1 79 ? 6.264 -10.121 5.843 1.00 32.62 79 ILE A O 1
ATOM 646 N N . LEU A 1 80 ? 7.678 -10.706 7.540 1.00 38.69 80 LEU A N 1
ATOM 647 C CA . LEU A 1 80 ? 8.987 -10.577 6.887 1.00 38.69 80 LEU A CA 1
ATOM 648 C C . LEU A 1 80 ? 9.138 -11.485 5.664 1.00 38.69 80 LEU A C 1
ATOM 650 O O . LEU A 1 80 ? 8.585 -12.607 5.706 1.00 38.69 80 LEU A O 1
#

Secondary structure (DSSP, 8-state):
-EEEES-GGGS-HHHHHHHHHHHHHHPPTT--EEEE--BTT-GGGTTT-SEEEETTEEEETTEEEE-B-S--SS------

pLDDT: mean 84.09, std 16.23, range [32.62, 96.38]

InterPro domains:
  IPR029063 S-adenosyl-L-methionine-dependent methyltransferase superfamily [G3DSA:3.40.50.150] (1-76)
  IPR029063 S-adenosyl-L-methionine-dependent methyltransferase superfamily [SSF53335] (2-42)

Sequence (80 aa):
MILADLSLHYFDNRTTKNIVKEIRRVLKPEGCLIGRVNSINDFNFGAGCGREIEKNFYLTEGVYKSFLLKKIYVFILVIL

Radius of gyration: 13.03 Å; chains: 1; bounding box: 31×20×36 Å